Protein AF-A0A0N0BLV6-F1 (afdb_monomer_lite)

Radius of gyration: 13.32 Å; chains: 1; bounding box: 39×26×35 Å

pLDDT: mean 89.62, std 10.36, range [50.19, 98.06]

Organism: Thermus aquaticus (NCBI:txid271)

Sequence (120 aa):
MEDLKALLKNPLAYVARRAEAWAKPLRGAWLLGVASGFLWPEAPPPKDAAALFRRLEGAWRESEAYFLDTGLDFPLLVSEWAREALEAREARKTPIPYQEMRGAFQQGQEVGRLLRRRLG

Foldseek 3Di:
DVLVVVCQVDVQVSLVVVLVPDDLLLSLLLLLLLLCLQQPVPDAQQPFPVSSVVSLVVSQVSLVVVCVVPVDNVSNVSSVVSCVSNVVVVVVPDDDDRVSSSVSSNNSSVNNNVCNVNPD

Structure (mmCIF, N/CA/C/O backbone):
data_AF-A0A0N0BLV6-F1
#
_entry.id   AF-A0A0N0BLV6-F1
#
loop_
_atom_site.group_PDB
_atom_site.id
_atom_site.type_symbol
_atom_site.label_atom_id
_atom_site.label_alt_id
_atom_site.label_comp_id
_atom_site.label_asym_id
_atom_site.label_entity_id
_atom_site.label_seq_id
_atom_site.pdbx_PDB_ins_code
_atom_site.Cartn_x
_atom_site.Cartn_y
_atom_site.Cartn_z
_atom_site.occupancy
_atom_site.B_iso_or_equiv
_atom_site.auth_seq_id
_atom_site.auth_comp_id
_atom_site.auth_asym_id
_atom_site.auth_atom_id
_atom_site.pdbx_PDB_model_num
ATOM 1 N N . MET A 1 1 ? -21.325 -6.989 -5.975 1.00 50.19 1 MET A N 1
ATOM 2 C CA . MET A 1 1 ? -21.742 -6.797 -4.562 1.00 50.19 1 MET A CA 1
ATOM 3 C C . MET A 1 1 ? -21.008 -7.735 -3.593 1.00 50.19 1 MET A C 1
ATOM 5 O O . MET A 1 1 ? -20.835 -7.364 -2.440 1.00 50.19 1 MET A O 1
ATOM 9 N N . GLU A 1 2 ? -20.543 -8.908 -4.042 1.00 53.53 2 GLU A N 1
ATOM 10 C CA . GLU A 1 2 ? -19.799 -9.895 -3.232 1.00 53.53 2 GLU A CA 1
ATOM 11 C C . GLU A 1 2 ? -18.427 -9.413 -2.725 1.00 53.53 2 GLU A C 1
ATOM 13 O O . GLU A 1 2 ? -18.089 -9.631 -1.563 1.00 53.53 2 GLU A O 1
ATOM 18 N N . ASP A 1 3 ? -17.668 -8.690 -3.555 1.00 62.88 3 ASP A N 1
ATOM 19 C CA . ASP A 1 3 ? -16.300 -8.251 -3.222 1.00 62.88 3 ASP A CA 1
ATOM 20 C C . ASP A 1 3 ? -16.252 -7.292 -2.018 1.00 62.88 3 ASP A C 1
ATOM 22 O O . ASP A 1 3 ? -15.337 -7.353 -1.201 1.00 62.88 3 ASP A O 1
ATOM 26 N N . LEU A 1 4 ? -17.277 -6.446 -1.853 1.00 65.25 4 LEU A N 1
ATOM 27 C CA . LEU A 1 4 ? -17.324 -5.463 -0.767 1.00 65.25 4 LEU A CA 1
ATOM 28 C C . LEU A 1 4 ? -17.599 -6.118 0.598 1.00 65.25 4 LEU A C 1
ATOM 30 O O . LEU A 1 4 ? -17.058 -5.688 1.611 1.00 65.25 4 LEU A O 1
ATOM 34 N N . LYS A 1 5 ? -18.420 -7.179 0.634 1.00 67.88 5 LYS A N 1
ATOM 35 C CA . LYS A 1 5 ? -18.696 -7.931 1.872 1.00 67.88 5 LYS A CA 1
ATOM 36 C C . LYS A 1 5 ? -17.451 -8.668 2.367 1.00 67.88 5 LYS A C 1
ATOM 38 O O . LYS A 1 5 ? -17.194 -8.682 3.567 1.00 67.88 5 LYS A O 1
ATOM 43 N N . ALA A 1 6 ? -16.674 -9.253 1.454 1.00 68.88 6 ALA A N 1
ATOM 44 C CA . ALA A 1 6 ? -15.410 -9.907 1.790 1.00 68.88 6 ALA A CA 1
ATOM 45 C C . ALA A 1 6 ? -14.376 -8.902 2.328 1.00 68.88 6 ALA A C 1
ATOM 47 O O . ALA A 1 6 ? -13.752 -9.162 3.356 1.00 68.88 6 ALA A O 1
ATOM 48 N N . LEU A 1 7 ? -14.271 -7.737 1.680 1.00 72.12 7 LEU A N 1
ATOM 49 C CA . LEU A 1 7 ? -13.407 -6.631 2.093 1.00 72.12 7 LEU A CA 1
ATOM 50 C C . LEU A 1 7 ? -13.711 -6.137 3.517 1.00 72.12 7 LEU A C 1
ATOM 52 O O . LEU A 1 7 ? -12.787 -5.896 4.283 1.00 72.12 7 LEU A O 1
ATOM 56 N N . LEU A 1 8 ? -14.988 -6.034 3.894 1.00 72.88 8 LEU A N 1
ATOM 57 C CA . LEU A 1 8 ? -15.392 -5.586 5.234 1.00 72.88 8 LEU A CA 1
ATOM 58 C C . LEU A 1 8 ? -15.195 -6.646 6.326 1.00 72.88 8 LEU A C 1
ATOM 60 O O . LEU A 1 8 ? -14.987 -6.295 7.482 1.00 72.88 8 LEU A O 1
ATOM 64 N N . LYS A 1 9 ? -15.280 -7.937 5.984 1.00 82.56 9 LYS A N 1
ATOM 65 C CA . LYS A 1 9 ? -15.151 -9.027 6.962 1.00 82.56 9 LYS A CA 1
ATOM 66 C C . LYS A 1 9 ? -13.696 -9.286 7.354 1.00 82.56 9 LYS A C 1
ATOM 68 O O . LYS A 1 9 ? -13.424 -9.580 8.512 1.00 82.56 9 LYS A O 1
ATOM 73 N N . ASN A 1 10 ? -12.783 -9.240 6.384 1.00 89.00 10 ASN A N 1
ATOM 74 C CA . ASN A 1 10 ? -11.349 -9.386 6.621 1.00 89.00 10 ASN A CA 1
ATOM 75 C C . ASN A 1 10 ? -10.564 -8.620 5.535 1.00 89.00 10 ASN A C 1
ATOM 77 O O . ASN A 1 10 ? -10.284 -9.178 4.466 1.00 89.00 10 ASN A O 1
ATOM 81 N N . PRO A 1 11 ? -10.215 -7.346 5.797 1.00 90.50 11 PRO A N 1
ATOM 82 C CA . PRO A 1 11 ? -9.485 -6.494 4.860 1.00 90.50 11 PRO A CA 1
ATOM 83 C C . PRO A 1 11 ? -8.159 -7.098 4.392 1.00 90.50 11 PRO A C 1
ATOM 85 O O . PRO A 1 11 ? -7.847 -7.046 3.203 1.00 90.50 11 PRO A O 1
ATOM 88 N N . LEU A 1 12 ? -7.402 -7.721 5.300 1.00 93.19 12 LEU A N 1
ATOM 89 C CA . LEU A 1 12 ? -6.106 -8.331 4.993 1.00 93.19 12 LEU A CA 1
ATOM 90 C C . LEU A 1 12 ? -6.257 -9.526 4.054 1.00 93.19 12 LEU A C 1
ATOM 92 O O . LEU A 1 12 ? -5.586 -9.583 3.026 1.00 93.19 12 LEU A O 1
ATOM 96 N N . ALA A 1 13 ? -7.179 -10.444 4.351 1.00 91.94 13 ALA A N 1
ATOM 97 C CA . ALA A 1 13 ? -7.432 -11.605 3.498 1.00 91.94 13 ALA A CA 1
ATOM 98 C C . ALA A 1 13 ? -7.936 -11.190 2.108 1.00 91.94 13 ALA A C 1
ATOM 100 O O . ALA A 1 13 ? -7.551 -11.780 1.095 1.00 91.94 13 ALA A O 1
ATOM 101 N N . TYR A 1 14 ? -8.768 -10.147 2.045 1.00 92.31 14 TYR A N 1
ATOM 102 C CA . TYR A 1 14 ? -9.189 -9.567 0.776 1.00 92.31 14 TYR A CA 1
ATOM 103 C C . TYR A 1 14 ? -7.989 -9.035 -0.018 1.00 92.31 14 TYR A C 1
ATOM 105 O O . TYR A 1 14 ? -7.819 -9.402 -1.183 1.00 92.31 14 TYR A O 1
ATOM 113 N N . VAL A 1 15 ? -7.146 -8.202 0.601 1.00 94.75 15 VAL A N 1
ATOM 114 C CA . VAL A 1 15 ? -5.980 -7.601 -0.061 1.00 94.75 15 VAL A CA 1
ATOM 115 C C . VAL A 1 15 ? -4.987 -8.672 -0.508 1.00 94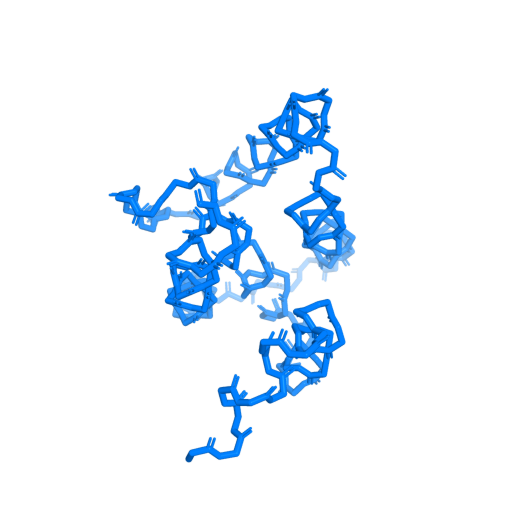.75 15 VAL A C 1
ATOM 117 O O . VAL A 1 15 ? -4.558 -8.629 -1.659 1.00 94.75 15 VAL A O 1
ATOM 120 N N . ALA A 1 16 ? -4.698 -9.669 0.330 1.00 93.81 16 ALA A N 1
ATOM 121 C CA . ALA A 1 16 ? -3.819 -10.788 -0.006 1.00 93.81 16 ALA A CA 1
ATOM 122 C C . ALA A 1 16 ? -4.315 -11.551 -1.247 1.00 93.81 16 ALA A C 1
ATOM 124 O O . ALA A 1 16 ? -3.588 -11.674 -2.234 1.00 93.81 16 ALA A O 1
ATOM 125 N N . ARG A 1 17 ? -5.594 -11.956 -1.269 1.00 92.75 17 ARG A N 1
ATOM 126 C CA . ARG A 1 17 ? -6.191 -12.659 -2.419 1.00 92.75 17 ARG A CA 1
ATOM 127 C C . ARG A 1 17 ? -6.142 -11.824 -3.699 1.00 92.75 17 ARG A C 1
ATOM 129 O O . ARG A 1 17 ? -5.887 -12.341 -4.784 1.00 92.75 17 ARG A O 1
ATOM 136 N N . ARG A 1 18 ? -6.402 -10.517 -3.601 1.00 93.12 18 ARG A N 1
ATOM 137 C CA . ARG A 1 18 ? -6.338 -9.615 -4.763 1.00 93.12 18 ARG A CA 1
ATOM 138 C C . ARG A 1 18 ? -4.900 -9.410 -5.237 1.00 93.12 18 ARG A C 1
ATOM 140 O O . ARG A 1 18 ? -4.686 -9.353 -6.443 1.00 93.12 18 ARG A O 1
ATOM 147 N N . ALA A 1 19 ? -3.927 -9.353 -4.329 1.00 93.44 19 ALA A N 1
ATOM 148 C CA . ALA A 1 19 ? -2.506 -9.257 -4.658 1.00 93.44 19 ALA A CA 1
ATOM 149 C C . ALA A 1 19 ? -2.001 -10.494 -5.420 1.00 93.44 19 ALA A C 1
ATOM 151 O O . ALA A 1 19 ? -1.151 -10.375 -6.307 1.00 93.44 19 ALA A O 1
ATOM 152 N N . GLU A 1 20 ? -2.530 -11.680 -5.112 1.00 91.31 20 GLU A N 1
ATOM 153 C CA . GLU A 1 20 ? -2.183 -12.921 -5.811 1.00 91.31 20 GLU A CA 1
ATOM 154 C C . GLU A 1 20 ? -2.608 -12.926 -7.281 1.00 91.31 20 GLU A C 1
ATOM 156 O O . GLU A 1 20 ? -1.873 -13.458 -8.113 1.00 91.31 20 GLU A O 1
ATOM 161 N N . ALA A 1 21 ? -3.728 -12.275 -7.609 1.00 90.94 21 ALA A N 1
ATOM 162 C CA . ALA A 1 21 ? -4.224 -12.148 -8.980 1.00 90.94 21 ALA A CA 1
ATOM 163 C C . ALA A 1 21 ? -3.363 -11.221 -9.860 1.00 90.94 21 ALA A C 1
ATOM 165 O O . ALA A 1 21 ? -3.466 -11.259 -11.086 1.00 90.94 21 ALA A O 1
ATOM 166 N N . TRP A 1 22 ? -2.505 -10.392 -9.258 1.00 90.94 22 TRP A N 1
ATOM 167 C CA . TRP A 1 22 ? -1.571 -9.559 -10.007 1.00 90.94 22 TRP A CA 1
ATOM 168 C C . TRP A 1 22 ? -0.358 -10.354 -10.473 1.00 90.94 22 TRP A C 1
ATOM 170 O O . TRP A 1 22 ? 0.222 -11.157 -9.733 1.00 90.94 22 TRP A O 1
ATOM 180 N N . ALA A 1 23 ? 0.112 -10.025 -11.679 1.00 86.69 23 ALA A N 1
ATOM 181 C CA . ALA A 1 23 ? 1.433 -10.432 -12.126 1.00 86.69 23 ALA A CA 1
ATOM 182 C C . ALA A 1 23 ? 2.469 -10.037 -11.059 1.00 86.69 23 ALA A C 1
ATOM 184 O O . ALA A 1 23 ? 2.495 -8.884 -10.613 1.00 86.69 23 ALA A O 1
ATOM 185 N N . LYS A 1 24 ? 3.331 -10.989 -10.661 1.00 84.12 24 LYS A N 1
ATOM 186 C CA . LYS A 1 24 ? 4.357 -10.802 -9.611 1.00 84.12 24 LYS A CA 1
ATOM 187 C C . LYS A 1 24 ? 5.056 -9.437 -9.669 1.00 84.12 24 LYS A C 1
ATOM 189 O O . LYS A 1 24 ? 5.214 -8.824 -8.618 1.00 84.12 24 LYS A O 1
ATOM 194 N N . PRO A 1 25 ? 5.429 -8.916 -10.850 1.00 82.69 25 PRO A N 1
ATOM 195 C CA . PRO A 1 25 ? 6.173 -7.670 -10.897 1.00 82.69 25 PRO A CA 1
ATOM 196 C C . PRO A 1 25 ? 5.357 -6.387 -10.658 1.00 82.69 25 PRO A C 1
ATOM 198 O O . PRO A 1 25 ? 5.947 -5.338 -10.397 1.00 82.69 25 PRO A O 1
ATOM 201 N N . LEU A 1 26 ? 4.027 -6.456 -10.773 1.00 91.62 26 LEU A N 1
ATOM 202 C CA . LEU A 1 26 ? 3.094 -5.349 -10.522 1.00 91.62 26 LEU A CA 1
ATOM 203 C C . LEU A 1 26 ? 2.471 -5.418 -9.126 1.00 91.62 26 LEU A C 1
ATOM 205 O O . LEU A 1 26 ? 2.002 -4.404 -8.612 1.00 91.62 26 LEU A O 1
ATOM 209 N N . ARG A 1 27 ? 2.514 -6.597 -8.495 1.00 94.12 27 ARG A N 1
ATOM 210 C CA . ARG A 1 27 ? 1.963 -6.853 -7.160 1.00 94.12 27 ARG A CA 1
ATOM 211 C C . ARG A 1 27 ? 2.427 -5.827 -6.126 1.00 94.12 27 ARG A C 1
ATOM 213 O O . ARG A 1 27 ? 1.594 -5.260 -5.429 1.00 94.12 27 ARG A O 1
ATOM 220 N N . GLY A 1 28 ? 3.732 -5.562 -6.058 1.00 93.94 28 GLY A N 1
ATOM 221 C CA . GLY A 1 28 ? 4.292 -4.608 -5.098 1.00 93.94 28 GLY A CA 1
ATOM 222 C C . GLY A 1 28 ? 3.805 -3.174 -5.319 1.00 93.94 28 GLY A C 1
ATOM 223 O O . GLY A 1 28 ? 3.467 -2.482 -4.364 1.00 93.94 28 GLY A O 1
ATOM 224 N N . ALA A 1 29 ? 3.670 -2.749 -6.580 1.00 95.38 29 ALA A N 1
ATOM 225 C CA . ALA A 1 29 ? 3.127 -1.432 -6.908 1.00 95.38 29 ALA A CA 1
ATOM 226 C C . ALA A 1 29 ? 1.642 -1.315 -6.527 1.00 95.38 29 ALA A C 1
ATOM 228 O O . ALA A 1 29 ? 1.232 -0.291 -5.986 1.00 95.38 29 ALA A O 1
ATOM 229 N N . TRP A 1 30 ? 0.851 -2.369 -6.756 1.00 97.50 30 TRP A N 1
ATOM 230 C CA . TRP A 1 30 ? -0.550 -2.413 -6.335 1.00 97.50 30 TRP A CA 1
ATOM 231 C C . TRP A 1 30 ? -0.696 -2.375 -4.808 1.00 97.50 30 TRP A C 1
ATOM 233 O O . TRP A 1 30 ? -1.447 -1.546 -4.300 1.00 97.50 30 TRP A O 1
ATOM 243 N N . LEU A 1 31 ? 0.061 -3.196 -4.070 1.00 98.00 31 LEU A N 1
ATOM 244 C CA . LEU A 1 31 ? 0.064 -3.211 -2.598 1.00 98.00 31 LEU A CA 1
ATOM 245 C C . LEU A 1 31 ? 0.458 -1.850 -2.013 1.00 98.00 31 LEU A C 1
ATOM 247 O O . LEU A 1 31 ? -0.230 -1.328 -1.137 1.00 98.00 31 LEU A O 1
ATOM 251 N N . LEU A 1 32 ? 1.507 -1.226 -2.558 1.00 97.75 32 LEU A N 1
ATOM 252 C CA . LEU A 1 32 ? 1.905 0.123 -2.163 1.00 97.75 32 LEU A CA 1
ATOM 253 C C . LEU A 1 32 ? 0.796 1.146 -2.441 1.00 97.75 32 LEU A C 1
ATOM 255 O O . LEU A 1 32 ? 0.598 2.074 -1.655 1.00 97.75 32 LEU A O 1
ATOM 259 N N . GLY A 1 33 ? 0.063 0.968 -3.541 1.00 97.94 33 GLY A N 1
ATOM 260 C CA . GLY A 1 33 ? -1.151 1.718 -3.838 1.00 97.94 33 GLY A CA 1
ATOM 261 C C . GLY A 1 33 ? -2.193 1.578 -2.732 1.00 97.94 33 GLY A C 1
ATOM 262 O O . GLY A 1 33 ? -2.674 2.592 -2.236 1.00 97.94 33 GLY A O 1
ATOM 263 N N . VAL A 1 34 ? -2.494 0.350 -2.295 1.00 98.06 34 VAL A N 1
ATOM 264 C CA . VAL A 1 34 ? -3.455 0.079 -1.208 1.00 98.06 34 VAL A CA 1
ATOM 265 C C . VAL A 1 34 ? -3.045 0.781 0.085 1.00 98.06 34 VAL A C 1
ATOM 267 O O . VAL A 1 34 ? -3.847 1.538 0.634 1.00 98.06 34 VAL A O 1
ATOM 270 N N . ALA A 1 35 ? -1.802 0.604 0.539 1.00 97.75 35 ALA A N 1
ATOM 271 C CA . ALA A 1 35 ? -1.304 1.285 1.737 1.00 97.75 35 ALA A CA 1
ATOM 272 C C . ALA A 1 35 ? -1.360 2.816 1.577 1.00 97.75 35 ALA A C 1
ATOM 274 O O . ALA A 1 35 ? -1.876 3.520 2.442 1.00 97.75 35 ALA A O 1
ATOM 275 N N . SER A 1 36 ? -0.924 3.338 0.425 1.00 97.94 36 SER A N 1
ATOM 276 C CA . SER A 1 36 ? -0.935 4.779 0.146 1.00 97.94 36 SER A CA 1
ATOM 277 C C . SER A 1 36 ? -2.342 5.367 0.108 1.00 97.94 36 SER A C 1
ATOM 279 O O . SER A 1 36 ? -2.543 6.474 0.587 1.00 97.94 36 SER A O 1
ATOM 281 N N . GLY A 1 37 ? -3.314 4.663 -0.473 1.00 97.31 37 GLY A N 1
ATOM 282 C CA . GLY A 1 37 ? -4.706 5.108 -0.517 1.00 97.31 37 GLY A CA 1
ATOM 283 C C . GLY A 1 37 ? -5.381 5.065 0.848 1.00 97.31 37 GLY A C 1
ATOM 284 O O . GLY A 1 37 ? -6.294 5.850 1.092 1.00 97.31 37 GLY A O 1
ATOM 285 N N . PHE A 1 38 ? -4.924 4.171 1.728 1.00 97.06 38 PHE A N 1
ATOM 286 C CA . PHE A 1 38 ? -5.391 4.112 3.104 1.00 97.06 38 PHE A CA 1
ATOM 287 C C . PHE A 1 38 ? -4.837 5.271 3.942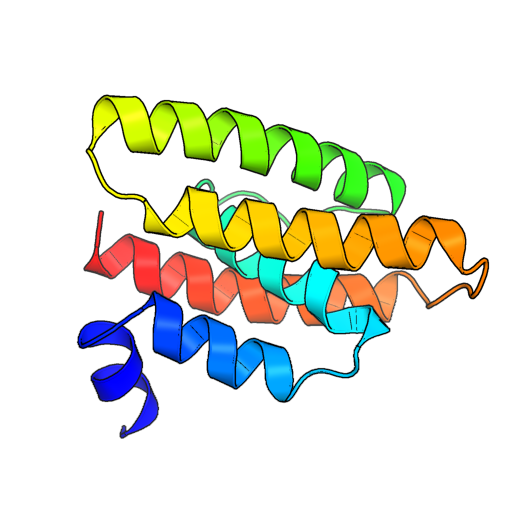 1.00 97.06 38 PHE A C 1
ATOM 289 O O . PHE A 1 38 ? -5.598 5.966 4.609 1.00 97.06 38 PHE A O 1
ATOM 296 N N . LEU A 1 39 ? -3.520 5.486 3.883 1.00 96.50 39 LEU A N 1
ATOM 297 C CA . LEU A 1 39 ? -2.806 6.478 4.694 1.00 96.50 39 LEU A CA 1
ATOM 298 C C . LEU A 1 39 ? -2.998 7.909 4.172 1.00 96.50 39 LEU A C 1
ATOM 300 O O . LEU A 1 39 ? -3.234 8.833 4.943 1.00 96.50 39 LEU A O 1
ATOM 304 N N . TRP A 1 40 ? -2.946 8.093 2.850 1.00 96.56 40 TRP A N 1
ATOM 305 C CA . TRP A 1 40 ? -3.024 9.400 2.192 1.00 96.56 40 TRP A CA 1
ATOM 306 C C . TRP A 1 40 ? -4.007 9.365 1.013 1.00 96.56 40 TRP A C 1
ATOM 308 O O . TRP A 1 40 ? -3.592 9.363 -0.154 1.00 96.56 40 TRP A O 1
ATOM 318 N N . PRO A 1 41 ? -5.324 9.350 1.281 1.00 94.12 41 PRO A N 1
ATOM 319 C CA . PRO A 1 41 ? -6.341 9.214 0.238 1.00 94.12 41 PRO A CA 1
ATOM 320 C C . PRO A 1 41 ? -6.247 10.308 -0.836 1.00 94.12 41 PRO A C 1
ATOM 322 O O . PRO A 1 41 ? -6.417 10.021 -2.023 1.00 94.12 41 PRO A O 1
ATOM 325 N N . GLU A 1 42 ? -5.884 11.528 -0.443 1.00 93.69 42 GLU A N 1
ATOM 326 C CA . GLU A 1 42 ? -5.796 12.691 -1.335 1.00 93.69 42 GLU A CA 1
ATOM 327 C C . GLU A 1 42 ? -4.455 12.801 -2.078 1.00 93.69 42 GLU A C 1
ATOM 329 O O . GLU A 1 42 ? -4.314 13.601 -3.004 1.00 93.69 42 GLU A O 1
ATOM 334 N N . ALA A 1 43 ? -3.445 12.007 -1.706 1.00 94.94 43 ALA A N 1
ATOM 335 C CA . ALA A 1 43 ? -2.135 12.112 -2.333 1.00 94.94 43 ALA A CA 1
ATOM 336 C C . ALA A 1 43 ? -2.193 11.614 -3.786 1.00 94.94 43 ALA A C 1
ATOM 338 O O . ALA A 1 43 ? -2.687 10.511 -4.042 1.00 94.94 43 ALA A O 1
ATOM 339 N N . PRO A 1 44 ? -1.630 12.349 -4.759 1.00 94.19 44 PRO A N 1
ATOM 340 C CA . PRO A 1 44 ? -1.569 11.858 -6.124 1.00 94.19 44 PRO A CA 1
ATOM 341 C C . PRO A 1 44 ? -0.665 10.616 -6.208 1.00 94.19 44 PRO A C 1
ATOM 343 O O . PRO A 1 44 ? 0.228 10.429 -5.360 1.00 94.19 44 PRO A O 1
ATOM 346 N N . PRO A 1 45 ? -0.843 9.780 -7.247 1.00 94.25 45 PRO A N 1
ATOM 347 C CA . PRO A 1 45 ? 0.115 8.734 -7.568 1.00 94.25 45 PRO A CA 1
ATOM 348 C C . PRO A 1 45 ? 1.528 9.314 -7.707 1.00 94.25 45 PRO A C 1
ATOM 350 O O . PRO A 1 45 ? 1.671 10.474 -8.111 1.00 94.25 45 PRO A O 1
ATOM 353 N N . PRO A 1 46 ? 2.584 8.528 -7.425 1.00 94.06 46 PRO A N 1
ATOM 354 C CA . PRO A 1 46 ? 3.949 8.900 -7.781 1.00 94.06 46 PRO A CA 1
ATOM 355 C C . PRO A 1 46 ? 4.025 9.355 -9.245 1.00 94.06 46 PRO A C 1
ATOM 357 O O . PRO A 1 46 ? 3.160 8.996 -10.040 1.00 94.06 46 PRO A O 1
ATOM 360 N N . LYS A 1 47 ? 5.038 10.149 -9.600 1.00 93.94 47 LYS A N 1
ATOM 361 C CA . LYS A 1 47 ? 5.234 10.654 -10.975 1.00 93.94 47 LYS A CA 1
ATOM 362 C C . LYS A 1 47 ? 6.240 9.838 -11.795 1.00 93.94 47 LYS A C 1
ATOM 364 O O . LYS A 1 47 ? 6.245 9.916 -13.017 1.00 93.94 47 LYS A O 1
ATOM 369 N N . ASP A 1 48 ? 7.092 9.084 -11.109 1.00 93.00 48 ASP A N 1
ATOM 370 C CA . ASP A 1 48 ? 8.161 8.263 -11.667 1.00 93.00 48 ASP A CA 1
ATOM 371 C C . ASP A 1 48 ? 8.491 7.106 -10.700 1.00 93.00 48 ASP A C 1
ATOM 373 O O . ASP A 1 48 ? 7.932 7.012 -9.599 1.00 93.00 48 ASP A O 1
ATOM 377 N N . ALA A 1 49 ? 9.380 6.201 -11.119 1.00 88.12 49 ALA A N 1
ATOM 378 C CA . ALA A 1 49 ? 9.776 5.047 -10.313 1.00 88.12 49 ALA A CA 1
ATOM 379 C C . ALA A 1 49 ? 10.504 5.461 -9.022 1.00 88.12 49 ALA A C 1
ATOM 381 O O . ALA A 1 49 ? 10.238 4.896 -7.966 1.00 88.12 49 ALA A O 1
ATOM 382 N N . ALA A 1 50 ? 11.357 6.488 -9.065 1.00 89.50 50 ALA A N 1
ATOM 383 C CA . ALA A 1 50 ? 12.073 6.967 -7.881 1.00 89.50 50 ALA A CA 1
ATOM 384 C C . ALA A 1 50 ? 11.109 7.522 -6.815 1.00 89.50 50 ALA A C 1
ATOM 386 O O . ALA A 1 50 ? 11.268 7.278 -5.621 1.00 89.50 50 ALA A O 1
ATOM 387 N N . ALA A 1 51 ? 10.068 8.240 -7.235 1.00 93.44 51 ALA A N 1
ATOM 388 C CA . ALA A 1 51 ? 9.003 8.719 -6.367 1.00 93.44 51 ALA A CA 1
ATOM 389 C C . ALA A 1 51 ? 8.169 7.570 -5.784 1.00 93.44 51 ALA A C 1
ATOM 391 O O . ALA A 1 51 ? 7.659 7.711 -4.676 1.00 93.44 51 ALA A O 1
ATOM 392 N N . LEU A 1 52 ? 8.038 6.451 -6.503 1.00 91.56 52 LEU A N 1
ATOM 393 C CA . LEU A 1 52 ? 7.372 5.249 -6.004 1.00 91.56 52 LEU A CA 1
ATOM 394 C C . LEU A 1 52 ? 8.187 4.600 -4.877 1.00 91.56 52 LEU A C 1
ATOM 396 O O . LEU A 1 52 ? 7.621 4.308 -3.830 1.00 91.56 52 LEU A O 1
ATOM 400 N N . PHE A 1 53 ? 9.506 4.465 -5.029 1.00 88.69 53 PHE A N 1
ATOM 401 C CA . PHE A 1 53 ? 10.362 3.942 -3.954 1.00 88.69 53 PHE A CA 1
ATOM 402 C C . PHE A 1 53 ? 10.418 4.873 -2.734 1.00 88.69 53 PHE A C 1
ATOM 404 O O . PHE A 1 53 ? 10.280 4.408 -1.608 1.00 88.69 53 PHE A O 1
ATOM 411 N N . ARG A 1 54 ? 10.464 6.200 -2.923 1.00 92.94 54 ARG A N 1
ATOM 412 C CA . ARG A 1 54 ? 10.300 7.141 -1.793 1.00 92.94 54 ARG A CA 1
ATOM 413 C C . ARG A 1 54 ? 8.939 7.002 -1.103 1.00 92.94 54 ARG A C 1
ATOM 415 O O . ARG A 1 54 ? 8.839 7.149 0.111 1.00 92.94 54 ARG A O 1
ATOM 422 N N . ARG A 1 55 ? 7.874 6.730 -1.869 1.00 95.31 55 ARG A N 1
ATOM 423 C CA . ARG A 1 55 ? 6.532 6.491 -1.317 1.00 95.31 55 ARG A CA 1
ATOM 424 C C . ARG A 1 55 ? 6.491 5.215 -0.479 1.00 95.31 55 ARG A C 1
ATOM 426 O O . ARG A 1 55 ? 5.787 5.210 0.522 1.00 95.31 55 ARG A O 1
ATOM 433 N N . LEU A 1 56 ? 7.232 4.177 -0.865 1.00 94.06 56 LEU A N 1
ATOM 434 C CA . LEU A 1 56 ? 7.342 2.925 -0.115 1.00 94.06 56 LEU A CA 1
ATOM 435 C C . LEU A 1 56 ? 7.895 3.151 1.295 1.00 94.06 56 LEU A C 1
ATOM 437 O O . LEU A 1 56 ? 7.254 2.763 2.268 1.00 94.06 56 LEU A O 1
ATOM 441 N N . GLU A 1 57 ? 9.030 3.839 1.404 1.00 92.25 57 GLU A N 1
ATOM 4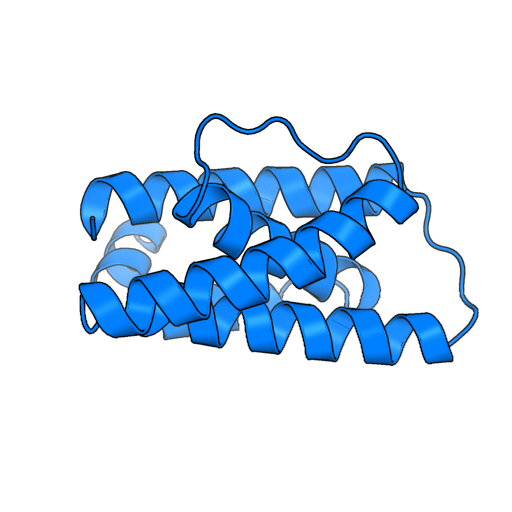42 C CA . GLU A 1 57 ? 9.630 4.179 2.701 1.00 92.25 57 GLU A CA 1
ATOM 443 C C . GLU A 1 57 ? 8.703 5.049 3.554 1.00 92.25 57 GLU A C 1
ATOM 445 O O . GLU A 1 57 ? 8.552 4.818 4.754 1.00 92.25 57 GLU A O 1
ATOM 450 N N . GLY A 1 58 ? 8.057 6.040 2.932 1.00 95.56 58 GLY A N 1
ATOM 451 C CA . GLY A 1 58 ? 7.075 6.871 3.620 1.00 95.56 58 GLY A CA 1
ATOM 452 C C . GLY A 1 58 ? 5.904 6.044 4.148 1.00 95.56 58 GLY A C 1
ATOM 453 O O . GLY A 1 58 ? 5.470 6.261 5.273 1.00 95.56 58 GLY A O 1
ATOM 454 N N . ALA A 1 59 ? 5.387 5.109 3.341 1.00 96.06 59 ALA A N 1
ATOM 455 C CA . ALA A 1 59 ? 4.216 4.316 3.702 1.00 96.06 59 ALA A CA 1
ATOM 456 C C . ALA A 1 59 ? 4.533 3.405 4.886 1.00 96.06 59 ALA A C 1
ATOM 458 O O . ALA A 1 59 ? 3.702 3.279 5.775 1.00 96.06 59 ALA A O 1
ATOM 459 N N . TRP A 1 60 ? 5.746 2.845 4.922 1.00 94.31 60 TRP A N 1
ATOM 460 C CA . TRP A 1 60 ? 6.252 2.068 6.050 1.00 94.31 60 TRP A CA 1
ATOM 461 C C . TRP A 1 60 ? 6.239 2.876 7.354 1.00 94.31 60 TRP A C 1
ATOM 463 O O . TRP A 1 60 ? 5.553 2.504 8.306 1.00 94.31 60 TRP A O 1
ATOM 473 N N . ARG A 1 61 ? 6.922 4.028 7.373 1.00 95.75 61 ARG A N 1
ATOM 474 C CA . ARG A 1 61 ? 7.021 4.885 8.569 1.00 95.75 61 ARG A CA 1
ATOM 475 C C . ARG A 1 61 ? 5.659 5.372 9.054 1.00 95.75 61 ARG A C 1
ATOM 477 O O . ARG A 1 61 ? 5.371 5.320 10.244 1.00 95.75 61 ARG A O 1
ATOM 484 N N . GLU A 1 62 ? 4.817 5.823 8.130 1.00 97.00 62 GLU A N 1
ATOM 485 C CA . GLU A 1 62 ? 3.483 6.312 8.474 1.00 97.00 62 GLU A CA 1
ATOM 486 C C . GLU A 1 62 ? 2.588 5.177 8.979 1.00 97.00 62 GLU A C 1
ATOM 488 O O . GLU A 1 62 ? 1.822 5.368 9.917 1.00 97.00 62 GLU A O 1
ATOM 4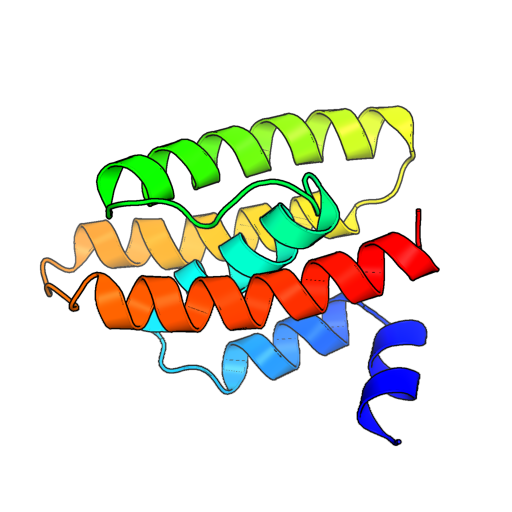93 N N . SER A 1 63 ? 2.700 3.977 8.402 1.00 96.88 63 SER A N 1
ATOM 494 C CA . SER A 1 63 ? 1.942 2.822 8.878 1.00 96.88 63 SER A CA 1
ATOM 495 C C . SER A 1 63 ? 2.353 2.362 10.275 1.00 96.88 63 SER A C 1
ATOM 497 O O . SER A 1 63 ? 1.489 1.953 11.046 1.00 96.88 63 SER A O 1
ATOM 499 N N . GLU A 1 64 ? 3.637 2.478 10.622 1.00 96.69 64 GLU A N 1
ATOM 500 C CA . GLU A 1 64 ? 4.136 2.199 11.971 1.00 96.69 64 GLU A CA 1
ATOM 501 C C . GLU A 1 64 ? 3.570 3.210 12.973 1.00 96.69 64 GLU A C 1
ATOM 503 O O . GLU A 1 64 ? 2.986 2.816 13.981 1.00 96.69 64 GLU A O 1
ATOM 508 N N . ALA A 1 65 ? 3.640 4.507 12.657 1.00 96.75 65 ALA A N 1
ATOM 509 C CA . ALA A 1 65 ? 3.041 5.553 13.484 1.00 96.75 65 ALA A CA 1
ATOM 510 C C . ALA A 1 65 ? 1.523 5.358 13.646 1.00 96.75 65 ALA A C 1
ATOM 512 O O . ALA A 1 65 ? 0.998 5.449 14.754 1.00 96.75 65 ALA A O 1
ATOM 513 N N . TYR A 1 66 ? 0.827 5.025 12.557 1.00 95.44 66 TYR A N 1
ATOM 514 C CA . TYR A 1 66 ? -0.611 4.773 12.571 1.00 95.44 66 TYR A CA 1
ATOM 515 C C . TYR A 1 66 ? -0.987 3.572 13.446 1.00 95.44 66 TYR A C 1
ATOM 517 O O . TYR A 1 66 ? -1.980 3.621 14.175 1.00 95.44 66 TYR A O 1
ATOM 525 N N . PHE A 1 67 ? -0.203 2.492 13.390 1.00 96.00 67 PHE A N 1
ATOM 526 C CA . PHE A 1 67 ? -0.401 1.325 14.246 1.00 96.00 67 PHE A CA 1
ATOM 527 C C . PHE A 1 67 ? -0.191 1.672 15.722 1.00 96.00 67 PHE A C 1
ATOM 529 O O . PHE A 1 67 ? -1.008 1.288 16.554 1.00 96.00 67 PHE A O 1
ATOM 536 N N . LEU A 1 68 ? 0.857 2.432 16.046 1.00 96.38 68 LEU A N 1
ATOM 537 C CA . LEU A 1 68 ? 1.122 2.863 17.420 1.00 96.38 68 LEU A CA 1
ATOM 538 C C . LEU A 1 68 ? 0.014 3.768 17.978 1.00 96.38 68 LEU A C 1
ATOM 540 O O . LEU A 1 68 ? -0.299 3.678 19.162 1.00 96.38 68 LEU A O 1
ATOM 544 N N . ASP A 1 69 ? -0.584 4.610 17.134 1.00 96.00 69 ASP A N 1
ATOM 545 C CA . ASP A 1 69 ? -1.656 5.533 17.523 1.00 96.00 69 ASP A CA 1
ATOM 546 C C . ASP A 1 69 ? -3.024 4.840 17.659 1.00 96.00 69 ASP A C 1
ATOM 548 O O . ASP A 1 69 ? -3.772 5.089 18.602 1.00 96.00 69 ASP A O 1
ATOM 552 N N . THR A 1 70 ? -3.358 3.937 16.732 1.00 94.19 70 THR A N 1
ATOM 553 C CA . THR A 1 70 ? -4.727 3.394 16.604 1.00 94.19 70 THR A CA 1
ATOM 554 C C . THR A 1 70 ? -4.868 1.916 16.964 1.00 94.19 70 THR A C 1
ATOM 556 O O . THR A 1 70 ? -5.986 1.422 17.110 1.00 94.19 70 THR A O 1
ATOM 559 N N . GLY A 1 71 ? -3.760 1.180 17.056 1.00 93.12 71 GLY A N 1
ATOM 560 C CA . GLY A 1 71 ? -3.742 -0.279 17.185 1.00 93.12 71 GLY A CA 1
ATOM 561 C C . GLY A 1 71 ? -4.152 -1.040 15.916 1.00 93.12 71 GLY A C 1
ATOM 562 O O . GLY A 1 71 ? -4.190 -2.270 15.937 1.00 93.12 71 GLY A O 1
ATOM 563 N N . LEU A 1 72 ? -4.463 -0.352 14.809 1.00 91.88 72 LEU A N 1
ATOM 564 C CA . LEU A 1 72 ? -4.843 -0.992 13.550 1.00 91.88 72 LEU A CA 1
ATOM 565 C C . LEU A 1 72 ? -3.598 -1.357 12.730 1.00 91.88 72 LEU A C 1
ATOM 567 O O . LEU A 1 72 ? -2.909 -0.490 12.195 1.00 91.88 72 LEU A O 1
ATOM 571 N N . ASP A 1 73 ? -3.347 -2.655 12.590 1.00 94.00 73 ASP A N 1
ATOM 572 C CA . ASP A 1 73 ? -2.181 -3.233 11.904 1.00 94.00 73 ASP A CA 1
ATOM 573 C C . ASP A 1 73 ? -2.290 -3.246 10.369 1.00 94.00 73 ASP A C 1
ATOM 575 O O . ASP A 1 73 ? -1.295 -3.422 9.666 1.00 94.00 73 ASP A O 1
ATOM 579 N N . PHE A 1 74 ? -3.493 -3.034 9.828 1.00 94.50 74 PHE A N 1
ATOM 580 C CA . PHE A 1 74 ? -3.775 -3.149 8.399 1.00 94.50 74 PHE A CA 1
ATOM 581 C C . PHE A 1 74 ? -2.773 -2.414 7.484 1.00 94.50 74 PHE A C 1
ATOM 583 O O . PHE A 1 74 ? -2.190 -3.066 6.613 1.00 94.50 74 PHE A O 1
ATOM 590 N N . PRO A 1 75 ? -2.550 -1.087 7.612 1.00 95.25 75 PRO A N 1
ATOM 591 C CA . PRO A 1 75 ? -1.639 -0.391 6.708 1.00 95.25 75 PRO A CA 1
ATOM 592 C C . PRO A 1 75 ? -0.181 -0.833 6.877 1.00 95.25 75 PRO A C 1
ATOM 594 O O . PRO A 1 75 ? 0.575 -0.720 5.914 1.00 95.25 75 PRO A O 1
ATOM 597 N N . LEU A 1 76 ? 0.197 -1.341 8.058 1.00 96.50 76 LEU A N 1
ATOM 598 C CA . LEU A 1 76 ? 1.547 -1.818 8.360 1.00 96.50 76 LEU A CA 1
ATOM 599 C C . LEU A 1 76 ? 1.831 -3.121 7.618 1.00 96.50 76 LEU A C 1
ATOM 601 O O . LEU A 1 76 ? 2.762 -3.193 6.826 1.00 96.50 76 LEU A O 1
ATOM 605 N N . LEU A 1 77 ? 0.962 -4.119 7.760 1.00 96.88 77 LEU A N 1
ATOM 606 C CA . LEU A 1 77 ? 1.145 -5.404 7.079 1.00 96.88 77 LEU A CA 1
ATOM 607 C C . LEU A 1 77 ? 1.135 -5.254 5.550 1.00 96.88 77 LEU A C 1
ATOM 609 O O . LEU A 1 77 ? 1.925 -5.873 4.839 1.00 96.88 77 LEU A O 1
ATOM 613 N N . VAL A 1 78 ? 0.266 -4.390 5.017 1.00 97.25 78 VAL A N 1
ATOM 614 C CA . VAL A 1 78 ? 0.209 -4.148 3.568 1.00 97.25 78 VAL A CA 1
ATOM 615 C C . VAL A 1 78 ? 1.460 -3.417 3.065 1.00 97.25 78 VAL A C 1
ATOM 617 O O . VAL A 1 78 ? 1.907 -3.689 1.944 1.00 97.25 78 VAL A O 1
ATOM 620 N N . SER A 1 79 ? 2.043 -2.512 3.860 1.00 96.19 79 SER A N 1
ATOM 621 C CA . SER A 1 79 ? 3.288 -1.830 3.497 1.00 96.19 79 SER A CA 1
ATOM 622 C C . SER A 1 79 ? 4.503 -2.772 3.574 1.00 96.19 79 SER A C 1
ATOM 624 O O . SER A 1 79 ? 5.355 -2.694 2.682 1.00 96.19 79 SER A O 1
ATOM 626 N N . GLU A 1 80 ? 4.541 -3.737 4.506 1.00 95.81 80 GLU A N 1
ATOM 627 C CA . GLU A 1 80 ? 5.549 -4.820 4.519 1.00 95.81 80 GLU A CA 1
ATOM 628 C C . GLU A 1 80 ? 5.500 -5.645 3.239 1.00 95.81 80 GLU A C 1
ATOM 630 O O . GLU A 1 80 ? 6.510 -5.786 2.547 1.00 95.81 80 GLU A O 1
ATOM 635 N N . TRP A 1 81 ? 4.315 -6.138 2.868 1.00 96.12 81 TRP A N 1
ATOM 636 C CA . TRP A 1 81 ? 4.161 -6.958 1.665 1.00 96.12 81 TRP A CA 1
ATOM 637 C C . TRP A 1 81 ? 4.541 -6.190 0.397 1.00 96.12 81 TRP A C 1
ATOM 639 O O . TRP A 1 81 ? 5.108 -6.758 -0.543 1.00 96.12 81 TRP A O 1
ATOM 649 N N . ALA A 1 82 ? 4.230 -4.890 0.349 1.00 95.50 82 ALA A N 1
ATOM 650 C CA . ALA A 1 82 ? 4.652 -4.027 -0.746 1.00 95.50 82 ALA A CA 1
ATOM 651 C C . ALA A 1 82 ? 6.181 -3.944 -0.830 1.00 95.50 82 ALA A C 1
ATOM 653 O O . ALA A 1 82 ? 6.735 -4.047 -1.930 1.00 95.50 82 ALA A O 1
ATOM 654 N N . ARG A 1 83 ? 6.850 -3.794 0.319 1.00 93.19 83 ARG A N 1
ATOM 655 C CA . ARG A 1 83 ? 8.308 -3.707 0.414 1.00 93.19 83 ARG A CA 1
ATOM 656 C C . ARG A 1 83 ? 8.970 -4.995 -0.045 1.00 93.19 83 ARG A C 1
ATOM 658 O O . ARG A 1 83 ? 9.761 -4.951 -0.982 1.00 93.19 83 ARG A O 1
ATOM 665 N N . GLU A 1 84 ? 8.562 -6.134 0.506 1.00 92.25 84 GLU A N 1
ATOM 666 C CA . GLU A 1 84 ? 9.089 -7.44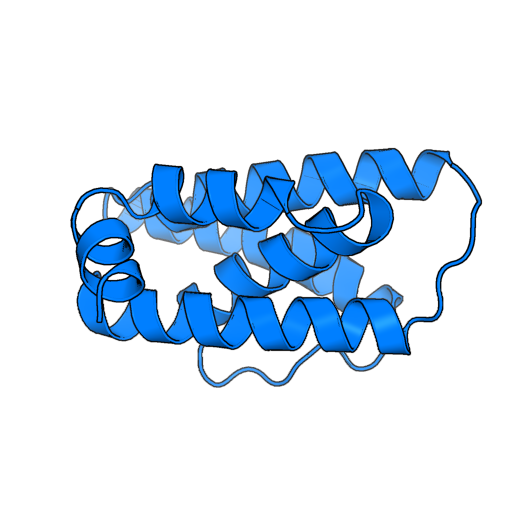9 0.118 1.00 92.25 84 GLU A CA 1
ATOM 667 C C . GLU A 1 84 ? 8.958 -7.696 -1.391 1.00 92.25 84 GLU A C 1
ATOM 669 O O . GLU A 1 84 ? 9.892 -8.160 -2.050 1.00 92.25 84 GLU A O 1
ATOM 674 N N . ALA A 1 85 ? 7.808 -7.342 -1.973 1.00 91.06 85 ALA A N 1
ATOM 675 C CA . ALA A 1 85 ? 7.563 -7.524 -3.398 1.00 91.06 85 ALA A CA 1
ATOM 676 C C . ALA A 1 85 ? 8.404 -6.587 -4.287 1.00 91.06 85 ALA A C 1
ATOM 678 O O . ALA A 1 85 ? 8.789 -6.982 -5.393 1.00 91.06 85 ALA A O 1
ATOM 679 N N . LEU A 1 86 ? 8.669 -5.353 -3.844 1.00 86.25 86 LEU A N 1
ATOM 680 C CA . LEU A 1 86 ? 9.432 -4.357 -4.606 1.00 86.25 86 LEU A CA 1
ATOM 681 C C . LEU A 1 86 ? 10.950 -4.526 -4.448 1.00 86.25 86 LEU A C 1
ATOM 683 O O . LEU A 1 86 ? 11.664 -4.443 -5.447 1.00 86.25 86 LEU A O 1
ATOM 687 N N . GLU A 1 87 ? 11.447 -4.848 -3.256 1.00 82.56 87 GLU A N 1
ATOM 688 C CA . GLU A 1 87 ? 12.870 -5.134 -3.011 1.00 82.56 87 GLU A CA 1
ATOM 689 C C . GLU A 1 87 ? 13.309 -6.410 -3.742 1.00 82.56 87 GLU A C 1
ATOM 691 O O . GLU A 1 87 ? 14.314 -6.424 -4.462 1.00 82.56 87 GLU A O 1
ATOM 696 N N . ALA A 1 88 ? 12.486 -7.467 -3.690 1.00 76.31 88 ALA A N 1
ATOM 697 C CA . ALA A 1 88 ? 12.727 -8.691 -4.456 1.00 76.31 88 ALA A CA 1
ATOM 698 C C . ALA A 1 88 ? 12.747 -8.454 -5.975 1.00 76.31 88 ALA A C 1
ATOM 700 O O . ALA A 1 88 ? 13.216 -9.316 -6.729 1.00 76.31 88 ALA A O 1
ATOM 701 N N . ARG A 1 89 ? 12.207 -7.322 -6.439 1.00 70.25 89 ARG A N 1
ATOM 702 C CA . ARG A 1 89 ? 12.228 -6.907 -7.837 1.00 70.25 89 ARG A CA 1
ATOM 703 C C . ARG A 1 89 ? 13.447 -6.056 -8.171 1.00 70.25 89 ARG A C 1
ATOM 705 O O . ARG A 1 89 ? 14.011 -6.269 -9.244 1.00 70.25 89 ARG A O 1
ATOM 712 N N . GLU A 1 90 ? 13.852 -5.128 -7.309 1.00 67.62 90 GLU A N 1
ATOM 713 C CA . GLU A 1 90 ? 15.077 -4.340 -7.502 1.00 67.62 90 GLU A CA 1
ATOM 714 C C . GLU A 1 90 ? 16.288 -5.260 -7.745 1.00 67.62 90 GLU A C 1
ATOM 716 O O . GLU A 1 90 ? 17.077 -5.038 -8.665 1.00 67.62 90 GLU A O 1
ATOM 721 N N . ALA A 1 91 ? 16.321 -6.406 -7.058 1.00 62.91 91 ALA A N 1
ATOM 722 C CA . ALA A 1 91 ? 17.314 -7.459 -7.265 1.00 62.91 91 ALA A CA 1
ATOM 723 C C . ALA A 1 91 ? 17.301 -8.119 -8.668 1.00 62.91 91 ALA A C 1
ATOM 725 O O . ALA A 1 91 ? 18.314 -8.670 -9.098 1.00 62.91 91 ALA A O 1
ATOM 726 N N . ARG A 1 92 ? 16.178 -8.102 -9.406 1.00 65.50 92 ARG A N 1
ATOM 727 C CA . ARG A 1 92 ? 15.977 -8.917 -10.628 1.00 65.50 92 ARG A CA 1
ATOM 728 C C . ARG A 1 92 ? 16.283 -8.209 -11.951 1.00 65.50 92 ARG A C 1
ATOM 730 O O . ARG A 1 92 ? 16.058 -8.813 -12.998 1.00 65.50 92 ARG A O 1
ATOM 737 N N . LYS A 1 93 ? 16.774 -6.961 -11.938 1.00 64.19 93 LYS A N 1
ATOM 738 C CA . LYS A 1 93 ? 17.204 -6.153 -13.114 1.00 64.19 93 LYS A CA 1
ATOM 739 C C . LYS A 1 93 ? 16.237 -6.081 -14.313 1.00 64.19 93 LYS A C 1
ATOM 741 O O . LYS A 1 93 ? 16.594 -5.507 -15.334 1.00 64.19 93 LYS A O 1
ATOM 746 N N . THR A 1 94 ? 15.026 -6.628 -14.220 1.00 68.81 94 THR A N 1
ATOM 747 C CA . THR A 1 94 ? 14.054 -6.635 -15.315 1.00 68.81 94 THR A CA 1
ATOM 748 C C . THR A 1 94 ? 13.268 -5.328 -15.262 1.00 68.81 94 THR A C 1
ATOM 750 O O . THR A 1 94 ? 12.506 -5.117 -14.308 1.00 68.81 94 THR A O 1
ATOM 753 N N . PRO A 1 95 ? 13.451 -4.423 -16.237 1.00 71.12 95 PRO A N 1
ATOM 754 C CA . PRO A 1 95 ? 12.710 -3.178 -16.264 1.00 71.12 95 PRO A CA 1
ATOM 755 C C . PRO A 1 95 ? 11.257 -3.478 -16.625 1.00 71.12 95 PRO A C 1
ATOM 757 O O . PRO A 1 95 ? 10.980 -4.183 -17.590 1.00 71.12 95 PRO A O 1
ATOM 760 N N . ILE A 1 96 ? 10.324 -2.921 -15.857 1.00 78.75 96 ILE A N 1
ATOM 761 C CA . ILE A 1 96 ? 8.921 -2.849 -16.275 1.00 78.75 96 ILE A CA 1
ATOM 762 C C . ILE A 1 96 ? 8.581 -1.392 -16.442 1.00 78.75 96 ILE A C 1
ATOM 764 O O . ILE A 1 96 ? 8.962 -0.596 -15.569 1.00 78.75 96 ILE A O 1
ATOM 768 N N . PRO A 1 97 ? 7.866 -1.049 -17.523 1.00 89.12 97 PRO A N 1
ATOM 769 C CA . PRO A 1 97 ? 7.428 0.302 -17.770 1.00 89.12 97 PRO A CA 1
ATOM 770 C C . PRO A 1 97 ? 6.771 0.903 -16.536 1.00 89.12 97 PRO A C 1
ATOM 772 O O . PRO A 1 97 ? 5.863 0.339 -15.922 1.00 89.12 97 PRO A O 1
ATOM 775 N N . TYR A 1 98 ? 7.229 2.097 -16.182 1.00 90.06 98 TYR A N 1
ATOM 776 C CA . TYR A 1 98 ? 6.680 2.832 -15.056 1.00 90.06 98 TYR A CA 1
ATOM 777 C C . TYR A 1 98 ? 5.161 3.050 -15.182 1.00 90.06 98 TYR A C 1
ATOM 779 O O . TYR A 1 98 ? 4.458 3.014 -14.177 1.00 90.06 98 TYR A O 1
ATOM 787 N N . GLN A 1 99 ? 4.637 3.185 -16.405 1.00 92.88 99 GLN A N 1
ATOM 788 C CA . GLN A 1 99 ? 3.197 3.326 -16.649 1.00 92.88 99 GLN A CA 1
ATOM 789 C C . GLN A 1 99 ? 2.385 2.121 -16.154 1.00 92.88 99 GLN A C 1
ATOM 791 O O . GLN A 1 99 ? 1.321 2.308 -15.570 1.00 92.88 99 GLN A O 1
ATOM 796 N N . GLU A 1 100 ? 2.895 0.897 -16.303 1.00 92.94 100 GLU A N 1
ATOM 797 C CA . GLU A 1 100 ? 2.215 -0.300 -15.794 1.00 92.94 100 GLU A CA 1
ATOM 798 C C . GLU A 1 100 ? 2.227 -0.336 -14.264 1.00 92.94 100 GLU A C 1
ATOM 800 O O . GLU A 1 100 ? 1.206 -0.611 -13.633 1.00 92.94 100 GLU A O 1
ATOM 805 N N . MET A 1 101 ? 3.362 0.023 -13.650 1.00 92.31 101 MET A N 1
ATOM 806 C CA . MET A 1 101 ? 3.455 0.153 -12.192 1.00 92.31 101 MET A CA 1
ATOM 807 C C . MET A 1 101 ? 2.505 1.228 -11.666 1.00 92.31 101 MET A C 1
ATOM 809 O O . MET A 1 101 ? 1.842 1.022 -10.653 1.00 92.31 101 MET A O 1
ATOM 813 N N . ARG A 1 102 ? 2.404 2.361 -12.366 1.00 95.12 102 ARG A N 1
ATOM 814 C CA . ARG A 1 102 ? 1.493 3.452 -12.020 1.00 95.12 102 ARG A CA 1
ATOM 815 C C . ARG A 1 102 ? 0.032 3.017 -12.122 1.00 95.12 102 ARG A C 1
ATOM 817 O O . ARG A 1 102 ? -0.732 3.309 -11.208 1.00 95.12 102 ARG A O 1
ATOM 824 N N . GLY A 1 103 ? -0.339 2.287 -13.174 1.00 95.94 103 GLY A N 1
ATOM 825 C CA . GLY A 1 103 ? -1.689 1.740 -13.331 1.00 95.94 103 GLY A CA 1
ATOM 826 C C . GLY A 1 103 ? -2.054 0.760 -12.213 1.00 95.94 103 GLY A C 1
ATOM 827 O O . GLY A 1 103 ? -3.127 0.870 -11.619 1.00 95.94 103 GLY A O 1
ATOM 828 N N . ALA A 1 104 ? -1.137 -0.146 -11.862 1.00 96.25 104 ALA A N 1
ATOM 829 C CA . ALA A 1 104 ? -1.312 -1.057 -10.731 1.00 96.25 104 ALA A CA 1
ATOM 830 C C . ALA A 1 104 ? -1.446 -0.293 -9.401 1.00 96.25 104 ALA A C 1
ATOM 832 O O . ALA A 1 104 ? -2.373 -0.544 -8.633 1.00 96.25 104 ALA A O 1
ATOM 833 N N . PHE A 1 105 ? -0.579 0.696 -9.163 1.00 97.06 105 PHE A N 1
ATOM 834 C CA . PHE A 1 105 ? -0.644 1.563 -7.986 1.00 97.06 105 PHE A CA 1
ATOM 835 C C . PHE A 1 105 ? -1.997 2.270 -7.870 1.00 97.06 105 PHE A C 1
ATOM 837 O O . PHE A 1 105 ? -2.603 2.247 -6.805 1.00 97.06 105 PHE A O 1
ATOM 844 N N . GLN A 1 106 ? -2.497 2.872 -8.951 1.00 97.12 106 GLN A N 1
ATOM 845 C CA . GLN A 1 106 ? -3.774 3.594 -8.945 1.00 97.12 106 GLN A CA 1
ATOM 846 C C . GLN A 1 106 ? -4.944 2.676 -8.585 1.00 97.12 106 GLN A C 1
ATOM 848 O O . GLN A 1 106 ? -5.773 3.031 -7.753 1.00 97.12 106 GLN A O 1
ATOM 853 N N . GLN A 1 107 ? -4.980 1.464 -9.144 1.00 96.81 107 GLN A N 1
ATOM 854 C CA . GLN A 1 107 ? -6.012 0.487 -8.790 1.00 96.81 107 GLN A CA 1
ATOM 855 C C . GLN A 1 107 ? -5.932 0.065 -7.318 1.00 96.81 107 GLN A C 1
ATOM 857 O O . GLN A 1 107 ? -6.965 -0.122 -6.676 1.00 96.81 107 GLN A O 1
ATOM 862 N N . GLY A 1 108 ? -4.723 -0.075 -6.770 1.00 97.25 108 GLY A N 1
ATOM 863 C CA . GLY A 1 108 ? -4.529 -0.315 -5.340 1.00 97.25 108 GLY A CA 1
ATOM 864 C C . GLY A 1 108 ? -5.001 0.866 -4.494 1.00 97.25 108 GLY A C 1
ATOM 865 O O . GLY A 1 108 ? -5.696 0.678 -3.498 1.00 97.25 108 GLY A O 1
ATOM 866 N N . GLN A 1 109 ? -4.697 2.087 -4.930 1.00 97.50 109 GLN A N 1
ATOM 867 C CA . GLN A 1 109 ? -5.065 3.317 -4.236 1.00 97.50 109 GLN A CA 1
ATOM 868 C C . GLN A 1 109 ? -6.573 3.447 -4.033 1.00 97.50 109 GLN A C 1
ATOM 870 O O . GLN A 1 109 ? -7.004 3.796 -2.935 1.00 97.50 109 GLN A O 1
ATOM 875 N N . GLU A 1 110 ? -7.382 3.102 -5.035 1.00 95.94 110 GLU A N 1
ATOM 876 C CA . GLU A 1 110 ? -8.840 3.116 -4.873 1.00 95.94 110 GLU A CA 1
ATOM 877 C C . GLU A 1 110 ? -9.319 2.123 -3.805 1.00 95.94 110 GLU A C 1
ATOM 879 O O . GLU A 1 110 ? -10.195 2.449 -3.003 1.00 95.94 110 GLU A O 1
ATOM 884 N N . VAL A 1 111 ? -8.711 0.936 -3.725 1.00 95.31 111 VAL A N 1
ATOM 885 C CA . VAL A 1 111 ? -9.019 -0.038 -2.665 1.00 95.31 111 VAL A CA 1
ATOM 886 C C . VAL A 1 111 ? -8.638 0.516 -1.290 1.00 95.31 111 VAL A C 1
ATOM 888 O O . VAL A 1 111 ? -9.442 0.443 -0.360 1.00 95.31 111 VAL A O 1
ATOM 891 N N . GLY A 1 112 ? -7.455 1.121 -1.171 1.00 96.12 112 GLY A N 1
ATOM 892 C CA . GLY A 1 112 ? -7.000 1.773 0.058 1.00 96.12 112 GLY A CA 1
ATOM 893 C C . GLY A 1 112 ? -7.951 2.872 0.533 1.00 96.12 112 GLY A C 1
ATOM 894 O O . GLY A 1 112 ? -8.344 2.891 1.698 1.00 96.12 112 GLY A O 1
ATOM 895 N N . ARG A 1 113 ? -8.404 3.737 -0.384 1.00 95.88 113 ARG A N 1
ATOM 896 C CA . ARG A 1 113 ? -9.373 4.806 -0.087 1.00 95.88 113 ARG A CA 1
ATOM 897 C C . ARG A 1 113 ? -10.705 4.259 0.406 1.00 95.88 113 ARG A C 1
ATOM 899 O O . ARG A 1 113 ? -11.285 4.790 1.353 1.00 95.88 113 ARG A O 1
ATOM 906 N N . LEU A 1 114 ? -11.204 3.207 -0.242 1.00 93.56 114 LEU A N 1
ATOM 907 C CA . LEU A 1 114 ? -12.445 2.552 0.166 1.00 93.56 114 LEU A CA 1
ATOM 908 C C . LEU A 1 114 ? -12.329 1.968 1.575 1.00 93.56 114 LEU A C 1
ATOM 910 O O . LEU A 1 114 ? -13.271 2.091 2.352 1.00 93.56 114 LEU A O 1
ATOM 914 N N . LEU A 1 115 ? -11.181 1.379 1.909 1.00 92.31 115 LEU A N 1
ATOM 915 C CA . LEU A 1 115 ? -10.900 0.851 3.242 1.00 92.31 115 LEU A CA 1
ATOM 916 C C . LEU A 1 115 ? -10.769 1.960 4.287 1.00 92.31 115 LEU A C 1
ATOM 918 O O . LEU A 1 115 ? -11.361 1.838 5.358 1.00 92.31 115 LEU A O 1
ATOM 922 N N . ARG A 1 116 ? -10.086 3.067 3.967 1.00 93.00 116 ARG A N 1
ATOM 923 C CA . ARG A 1 116 ? -9.956 4.218 4.873 1.00 93.00 116 ARG A CA 1
ATOM 924 C C . ARG A 1 116 ? -11.311 4.759 5.292 1.00 93.00 116 ARG A C 1
ATOM 926 O O . ARG A 1 116 ? -11.542 4.924 6.474 1.00 93.00 116 ARG A O 1
ATOM 933 N N . ARG A 1 117 ? -12.233 4.942 4.342 1.00 91.00 117 ARG A N 1
ATOM 934 C CA . ARG A 1 117 ? -13.602 5.428 4.611 1.00 91.00 117 ARG A CA 1
ATOM 935 C C . ARG A 1 117 ? -14.449 4.491 5.483 1.00 91.00 117 ARG A C 1
ATOM 937 O O . ARG A 1 117 ? -15.576 4.840 5.818 1.00 91.00 117 ARG A O 1
ATOM 944 N N . ARG A 1 118 ? -13.992 3.260 5.723 1.00 85.44 118 ARG A N 1
ATOM 945 C CA . ARG A 1 118 ? -14.753 2.212 6.415 1.00 85.44 118 ARG A CA 1
ATOM 946 C C . ARG A 1 118 ? -14.130 1.796 7.742 1.00 85.44 118 ARG A C 1
ATOM 948 O O . ARG A 1 118 ? -14.874 1.339 8.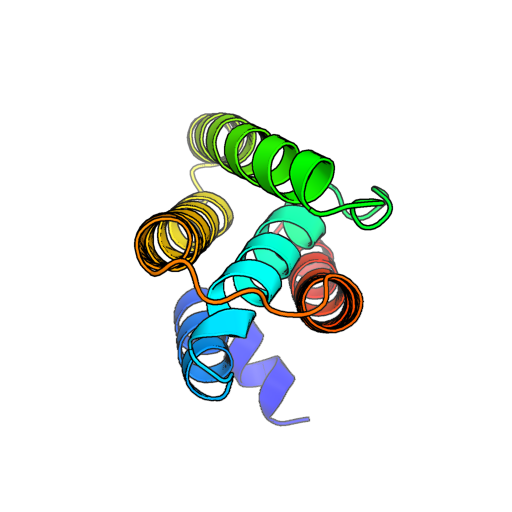601 1.00 85.44 118 ARG A O 1
ATOM 955 N N . LEU A 1 119 ? -12.806 1.886 7.863 1.00 81.00 119 LEU A N 1
ATOM 956 C CA . LEU A 1 119 ? -12.035 1.410 9.015 1.00 81.00 119 LEU A CA 1
ATOM 957 C C . LEU A 1 119 ? -11.387 2.535 9.831 1.00 81.00 119 LEU A C 1
ATOM 959 O O . LEU A 1 119 ? -10.996 2.279 10.965 1.00 81.00 119 LEU A O 1
ATOM 963 N N . GLY A 1 120 ? -11.213 3.724 9.247 1.00 70.69 120 GLY A N 1
ATOM 964 C CA . GLY A 1 120 ? -10.722 4.925 9.929 1.00 70.69 120 GLY A CA 1
ATOM 965 C C . GLY A 1 120 ? -11.810 5.979 10.019 1.00 70.69 120 GLY A C 1
ATOM 966 O O . GLY A 1 120 ? -11.663 6.851 10.895 1.00 70.69 120 GLY A O 1
#

Secondary structure (DSSP, 8-state):
-HHHHHHHH-HHHHHHHHHHTS-HHHHHHHHHHHHHHHH-TTPPPPSSHHHHHHHHHHHHHHHHHHHHHH---HHHHHHHHHHHHHHHHHTT-----HHHHHHHHHHHHHHHHHHHHHH-